Protein AF-A0A7S3FEZ1-F1 (afdb_monomer)

Sequence (113 aa):
GYDNLYEHNGRFGGEEERAVVLLNCGATDDLGEALGLTEMGGARAWVIDCHRPINHRNLSESNRRVAVLVDDEDMRERLDLDEQGALDSDSDEDDEDDDSAEQNRARQARRAG

Secondary structure (DSSP, 8-state):
--HHHHHHHHTS-SSS-EEEEEES-SSSS-HHHHTTTTTSTTEEEEEE---SSPPHHHH-TT-TTEEE---HHHHHHHHHHHHHTTS-----------------SSSSSS---

pLDDT: mean 74.04, std 18.42, range [40.84, 97.31]

Structure (mmCIF, N/CA/C/O backbone):
data_AF-A0A7S3FEZ1-F1
#
_entry.id   AF-A0A7S3FEZ1-F1
#
loop_
_atom_site.group_PDB
_atom_site.id
_atom_site.type_symbol
_atom_site.label_atom_id
_atom_site.label_alt_id
_atom_site.label_comp_id
_atom_site.label_asym_id
_atom_site.label_entity_id
_atom_site.label_seq_id
_atom_site.pdbx_PDB_ins_code
_atom_site.Cartn_x
_atom_site.Cartn_y
_atom_site.Cartn_z
_atom_site.occupancy
_atom_site.B_iso_or_equiv
_atom_site.auth_seq_id
_atom_site.auth_comp_id
_atom_site.auth_asym_id
_atom_site.auth_atom_id
_atom_site.pdbx_PDB_model_num
ATOM 1 N N . GLY A 1 1 ? -4.654 -15.556 2.866 1.00 64.69 1 GLY A N 1
ATOM 2 C CA . GLY A 1 1 ? -5.977 -14.920 2.959 1.00 64.69 1 GLY A CA 1
ATOM 3 C C . GLY A 1 1 ? -5.972 -13.952 4.117 1.00 64.69 1 GLY A C 1
ATOM 4 O O . GLY A 1 1 ? -5.295 -14.223 5.106 1.00 64.69 1 GLY A O 1
ATOM 5 N N . TYR A 1 2 ? -6.675 -12.831 3.968 1.00 69.25 2 TYR A N 1
ATOM 6 C CA . TYR A 1 2 ? -6.757 -11.746 4.956 1.00 69.25 2 TYR A CA 1
ATOM 7 C C . TYR A 1 2 ? -7.827 -11.989 6.037 1.00 69.25 2 TYR A C 1
ATOM 9 O O . TYR A 1 2 ? -7.962 -11.191 6.960 1.00 69.25 2 TYR A O 1
ATOM 17 N N . ASP A 1 3 ? -8.536 -13.118 5.966 1.00 71.19 3 ASP A N 1
ATOM 18 C CA . ASP A 1 3 ? -9.717 -13.442 6.780 1.00 71.19 3 ASP A CA 1
ATOM 19 C C . ASP A 1 3 ? -9.466 -13.321 8.296 1.00 71.19 3 ASP A C 1
ATOM 21 O O . ASP A 1 3 ? -10.298 -12.810 9.041 1.00 71.19 3 ASP A O 1
ATOM 25 N N . ASN A 1 4 ? -8.267 -13.691 8.760 1.00 64.88 4 ASN A N 1
ATOM 26 C CA . ASN A 1 4 ? -7.907 -13.626 10.182 1.00 64.88 4 ASN A CA 1
ATOM 27 C C . ASN A 1 4 ? -7.511 -12.214 10.663 1.00 64.88 4 ASN A C 1
ATOM 29 O O . ASN A 1 4 ? -7.512 -11.954 11.868 1.00 64.88 4 ASN A O 1
ATOM 33 N N . LEU A 1 5 ? -7.141 -11.301 9.754 1.00 65.06 5 LEU A N 1
ATOM 34 C CA . LEU A 1 5 ? -6.709 -9.939 10.103 1.00 65.06 5 LEU A CA 1
ATOM 35 C C . LEU A 1 5 ? -7.894 -9.056 10.486 1.00 65.06 5 LEU A C 1
ATOM 37 O O . LEU A 1 5 ? -7.798 -8.295 11.452 1.00 65.06 5 LEU A O 1
ATOM 41 N N . TYR A 1 6 ? -9.014 -9.196 9.774 1.00 63.19 6 TYR A N 1
ATOM 42 C CA . TYR A 1 6 ? -10.249 -8.481 10.083 1.00 63.19 6 TYR A CA 1
ATOM 43 C C . TYR A 1 6 ? -10.747 -8.833 11.495 1.00 63.19 6 TYR A C 1
ATOM 45 O O . TYR A 1 6 ? -10.985 -7.953 12.326 1.00 63.19 6 TYR A O 1
ATOM 53 N N . GLU A 1 7 ? -10.781 -10.129 11.824 1.00 65.00 7 GLU A N 1
ATOM 54 C CA . GLU A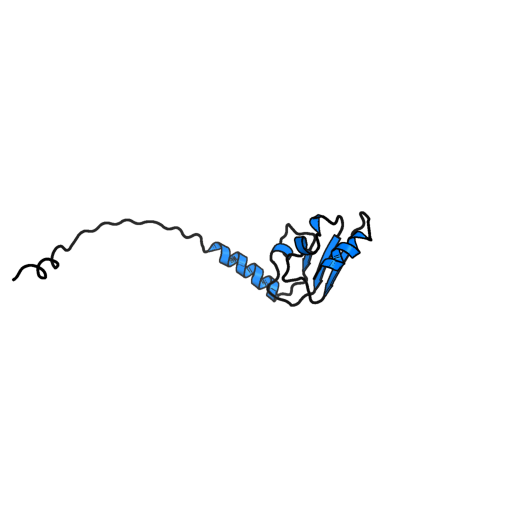 1 7 ? -11.194 -10.605 13.148 1.00 65.00 7 GLU A CA 1
ATOM 55 C C . GLU A 1 7 ? -10.254 -10.154 14.275 1.00 65.00 7 GLU A C 1
ATOM 57 O O . GLU A 1 7 ? -10.711 -9.812 15.369 1.00 65.00 7 GLU A O 1
ATOM 62 N N . HIS A 1 8 ? -8.937 -10.152 14.044 1.00 64.56 8 HIS A N 1
ATOM 63 C CA . HIS A 1 8 ? -7.968 -9.740 15.063 1.00 64.56 8 HIS A CA 1
ATOM 64 C C . HIS A 1 8 ? -7.994 -8.239 15.321 1.00 64.56 8 HIS A C 1
ATOM 66 O O . HIS A 1 8 ? -7.976 -7.828 16.479 1.00 64.56 8 HIS A O 1
ATOM 72 N N . ASN A 1 9 ? -8.112 -7.413 14.285 1.00 61.31 9 ASN A N 1
ATOM 73 C CA . ASN A 1 9 ? -8.197 -5.970 14.478 1.00 61.31 9 ASN A CA 1
ATOM 74 C C . ASN A 1 9 ? -9.530 -5.531 15.105 1.00 61.31 9 ASN A C 1
ATOM 76 O O . ASN A 1 9 ? -9.551 -4.562 15.869 1.00 61.31 9 ASN A O 1
ATOM 80 N N . GLY A 1 10 ? -10.619 -6.271 14.868 1.00 60.28 10 GLY A N 1
ATOM 81 C CA . GLY A 1 10 ? -11.900 -6.062 15.550 1.00 60.28 10 GLY A CA 1
ATOM 82 C C . GLY A 1 10 ? -11.835 -6.252 17.073 1.00 60.28 10 GLY A C 1
ATOM 83 O O . GLY A 1 10 ? -12.650 -5.682 17.797 1.00 60.28 10 GLY A O 1
ATOM 84 N N . ARG A 1 11 ? -10.839 -6.992 17.590 1.00 60.28 11 ARG A N 1
ATOM 85 C CA . ARG A 1 11 ? -10.639 -7.201 19.038 1.00 60.28 11 ARG A CA 1
ATOM 86 C C . ARG A 1 11 ? -9.990 -6.017 19.756 1.00 60.28 11 ARG A C 1
ATOM 88 O O . ARG A 1 11 ? -10.108 -5.927 20.974 1.00 60.28 11 ARG A O 1
ATOM 95 N N . PHE A 1 12 ? -9.344 -5.107 19.031 1.00 55.47 12 PHE A N 1
ATOM 96 C CA . PHE A 1 12 ? -8.651 -3.942 19.594 1.00 55.47 12 PHE A CA 1
ATOM 97 C C . PHE A 1 12 ? -9.513 -2.669 19.527 1.00 55.47 12 PHE A C 1
ATOM 99 O O . PHE A 1 12 ? -9.031 -1.619 19.116 1.00 55.47 12 PHE A O 1
ATOM 106 N N . GLY A 1 13 ? -10.807 -2.773 19.854 1.00 52.03 13 GLY A N 1
ATOM 107 C CA . GLY A 1 13 ? -11.769 -1.669 19.754 1.00 52.03 13 GLY A CA 1
ATOM 108 C C . GLY A 1 13 ? -11.292 -0.373 20.427 1.00 52.03 13 GLY A C 1
ATOM 109 O O . GLY A 1 13 ? -10.981 -0.373 21.614 1.00 52.03 13 GLY A O 1
ATOM 110 N N . GLY A 1 14 ? -11.257 0.721 19.659 1.00 58.72 14 GLY A N 1
ATOM 111 C CA . GLY A 1 14 ? -10.873 2.061 20.111 1.00 58.72 14 GLY A CA 1
ATOM 112 C C . GLY A 1 14 ? -10.687 3.044 18.945 1.00 58.72 14 GLY A C 1
ATOM 113 O O . GLY A 1 14 ? -10.476 2.626 17.807 1.00 58.72 14 GLY A O 1
ATOM 114 N N . GLU A 1 15 ? -10.768 4.348 19.230 1.00 65.19 15 GLU A N 1
ATOM 115 C CA . GLU A 1 15 ? -10.469 5.444 18.281 1.00 65.19 15 GLU A CA 1
ATOM 116 C C . GLU A 1 15 ? -8.958 5.646 18.054 1.00 65.19 15 GLU A C 1
ATOM 118 O O . GLU A 1 15 ? -8.547 6.534 17.308 1.00 65.19 15 GLU A O 1
ATOM 123 N N . GLU A 1 16 ? -8.120 4.837 18.703 1.00 71.25 16 GLU A N 1
ATOM 124 C CA . GLU A 1 16 ? -6.669 4.917 18.582 1.00 71.25 16 GLU A CA 1
ATOM 125 C C . GLU A 1 16 ? -6.203 4.510 17.178 1.00 71.25 16 GLU A C 1
ATOM 127 O O . GLU A 1 16 ? -6.699 3.545 16.579 1.00 71.25 16 GLU A O 1
ATOM 132 N N . GLU A 1 17 ? -5.230 5.264 16.657 1.00 75.31 17 GLU A N 1
ATOM 133 C CA . GLU A 1 17 ? -4.609 4.979 15.367 1.00 75.31 17 GLU A CA 1
ATOM 134 C C . GLU A 1 17 ? -3.843 3.650 15.451 1.00 75.31 17 GLU A C 1
ATOM 136 O O . GLU A 1 17 ? -2.974 3.453 16.302 1.00 75.31 17 GLU A O 1
ATOM 141 N N . ARG A 1 18 ? -4.188 2.716 14.565 1.00 83.81 18 ARG A N 1
ATOM 142 C CA . ARG A 1 18 ? -3.658 1.353 14.514 1.00 83.81 18 ARG A CA 1
ATOM 143 C C . ARG A 1 18 ? -2.859 1.160 13.237 1.00 83.81 18 ARG A C 1
ATOM 145 O O . ARG A 1 18 ? -3.324 1.486 12.147 1.00 83.81 18 ARG A O 1
ATOM 152 N N . ALA A 1 19 ? -1.670 0.585 13.369 1.00 88.88 19 ALA A N 1
ATOM 153 C CA . ALA A 1 19 ? -0.812 0.262 12.237 1.00 88.88 19 ALA A CA 1
ATOM 154 C C . ALA A 1 19 ? -0.884 -1.236 11.918 1.00 88.88 19 ALA A C 1
ATOM 156 O O . ALA A 1 19 ? -0.616 -2.074 12.778 1.00 88.88 19 ALA A O 1
ATOM 157 N N . VAL A 1 20 ? -1.201 -1.565 10.668 1.00 90.38 20 VAL A N 1
ATOM 158 C CA . VAL A 1 20 ? -1.051 -2.910 10.103 1.00 90.38 20 VAL A CA 1
ATOM 159 C C . VAL A 1 20 ? 0.197 -2.897 9.231 1.00 90.38 20 VAL A C 1
ATOM 161 O O . VAL A 1 20 ? 0.268 -2.119 8.286 1.00 90.38 20 VAL A O 1
ATOM 164 N N . VAL A 1 21 ? 1.190 -3.726 9.544 1.00 94.31 21 VAL A N 1
ATOM 165 C CA . VAL A 1 21 ? 2.424 -3.826 8.750 1.00 94.31 21 VAL A CA 1
ATOM 166 C C . VAL A 1 21 ? 2.400 -5.130 7.964 1.00 94.31 21 VAL A C 1
ATOM 168 O O . VAL A 1 21 ? 2.298 -6.207 8.552 1.00 94.31 21 VAL A O 1
ATOM 171 N N . LEU A 1 22 ? 2.485 -5.024 6.642 1.00 94.62 22 LEU A N 1
ATOM 172 C CA . LEU A 1 22 ? 2.506 -6.136 5.699 1.00 94.62 22 LEU A CA 1
ATOM 173 C C . LEU A 1 22 ? 3.928 -6.286 5.153 1.00 94.62 22 LEU A C 1
ATOM 175 O O . LEU A 1 22 ? 4.494 -5.338 4.609 1.00 94.62 22 LEU A O 1
ATOM 179 N N . LEU A 1 23 ? 4.509 -7.471 5.338 1.00 95.81 23 LEU A N 1
ATOM 180 C CA . LEU A 1 23 ? 5.868 -7.796 4.909 1.00 95.81 23 LEU A CA 1
ATOM 181 C C . LEU A 1 23 ? 5.813 -8.870 3.826 1.00 95.81 23 LEU A C 1
ATOM 183 O O . LEU A 1 23 ? 5.271 -9.950 4.062 1.00 95.81 23 LEU A O 1
ATOM 187 N N . ASN A 1 24 ? 6.411 -8.580 2.672 1.00 95.94 24 ASN A N 1
ATOM 188 C CA . ASN A 1 24 ? 6.442 -9.432 1.482 1.00 95.94 24 ASN A CA 1
ATOM 189 C C . ASN A 1 24 ? 5.044 -9.868 0.998 1.00 95.94 24 ASN A C 1
ATOM 191 O O . ASN A 1 24 ? 4.891 -10.960 0.446 1.00 95.94 24 ASN A O 1
ATOM 195 N N . CYS A 1 25 ? 4.016 -9.056 1.260 1.00 95.25 25 CYS A N 1
ATOM 196 C CA . CYS A 1 25 ? 2.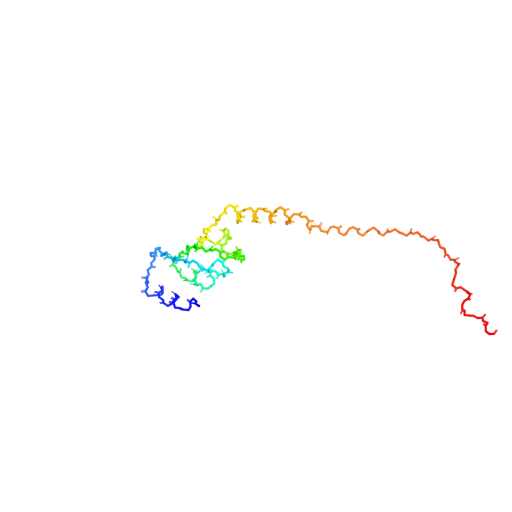658 -9.286 0.782 1.00 95.25 25 CYS A CA 1
ATOM 197 C C . CYS A 1 25 ? 1.838 -7.991 0.718 1.00 95.25 25 CYS A C 1
ATOM 199 O O . CYS A 1 25 ? 2.151 -7.005 1.387 1.00 95.25 25 CYS A O 1
ATOM 201 N N . GLY A 1 26 ? 0.741 -8.031 -0.042 1.00 94.69 26 GLY A N 1
ATOM 202 C CA . GLY A 1 26 ? -0.286 -6.992 -0.063 1.00 94.69 26 GLY A CA 1
ATOM 203 C C . GLY A 1 26 ? -0.106 -5.894 -1.105 1.00 94.69 26 GLY A C 1
ATOM 204 O O . GLY A 1 26 ? -1.037 -5.116 -1.290 1.00 94.69 26 GLY A O 1
ATOM 205 N N . ALA A 1 27 ? 1.016 -5.823 -1.831 1.00 95.56 27 ALA A N 1
ATOM 206 C CA . ALA A 1 27 ? 1.174 -4.794 -2.862 1.00 95.56 27 ALA A CA 1
ATOM 207 C C . ALA A 1 27 ? 0.188 -4.960 -4.029 1.00 95.56 27 ALA A C 1
ATOM 209 O O . ALA A 1 27 ? -0.297 -3.959 -4.556 1.00 95.56 27 ALA A O 1
ATOM 210 N N . THR A 1 28 ? -0.117 -6.198 -4.427 1.00 95.81 28 THR A N 1
ATOM 211 C CA . THR A 1 28 ? -0.911 -6.510 -5.631 1.00 95.81 28 THR A CA 1
ATOM 212 C C . THR A 1 28 ? -2.427 -6.470 -5.404 1.00 95.81 28 THR A C 1
ATOM 214 O O . THR A 1 28 ? -3.195 -6.334 -6.357 1.00 95.81 28 THR A O 1
ATOM 217 N N . ASP A 1 29 ? -2.876 -6.580 -4.154 1.00 95.06 29 ASP A N 1
ATOM 218 C CA . ASP A 1 29 ? -4.296 -6.615 -3.790 1.00 95.06 29 ASP A CA 1
ATOM 219 C C . ASP A 1 29 ? -4.832 -5.209 -3.486 1.00 95.06 29 ASP A C 1
ATOM 221 O O . ASP A 1 29 ? -4.081 -4.329 -3.075 1.00 95.06 29 ASP A O 1
ATOM 225 N N . ASP A 1 30 ? -6.139 -4.988 -3.635 1.00 94.12 30 ASP A N 1
ATOM 226 C CA . ASP A 1 30 ? -6.787 -3.783 -3.102 1.00 94.12 30 ASP A CA 1
ATOM 227 C C . ASP A 1 30 ? -6.894 -3.909 -1.576 1.00 94.12 30 ASP A C 1
ATOM 229 O O . ASP A 1 30 ? -7.790 -4.575 -1.056 1.00 94.12 30 ASP A O 1
ATOM 233 N N . LEU A 1 31 ? -5.964 -3.294 -0.841 1.00 92.50 31 LEU A N 1
ATOM 234 C CA . LEU A 1 31 ? -5.908 -3.415 0.618 1.00 92.50 31 LEU A CA 1
ATOM 235 C C . LEU A 1 31 ? -7.009 -2.629 1.329 1.00 92.50 31 LEU A C 1
ATOM 237 O O . LEU A 1 31 ? -7.325 -2.944 2.477 1.00 92.50 31 LEU A O 1
ATOM 241 N N . GLY A 1 32 ? -7.593 -1.621 0.675 1.00 90.19 32 GLY A N 1
ATOM 242 C CA . GLY A 1 32 ? -8.731 -0.892 1.227 1.00 90.19 32 GLY A CA 1
ATOM 243 C C . GLY A 1 32 ? -9.924 -1.823 1.422 1.00 90.19 32 GLY A C 1
ATOM 244 O O . GLY A 1 32 ? -10.515 -1.852 2.504 1.00 90.19 32 GLY A O 1
ATOM 245 N N . GLU A 1 33 ? -10.210 -2.623 0.395 1.00 89.69 33 GLU A N 1
ATOM 246 C CA . GLU A 1 33 ? -11.251 -3.651 0.407 1.00 89.69 33 GLU A CA 1
ATOM 247 C C . GLU A 1 33 ? -10.824 -4.886 1.213 1.00 89.69 33 GLU A C 1
ATOM 249 O O . GLU A 1 33 ? -11.516 -5.279 2.150 1.00 89.69 33 GLU A O 1
ATOM 254 N N . ALA A 1 34 ? -9.655 -5.464 0.917 1.00 89.38 34 ALA A N 1
ATOM 255 C CA . ALA A 1 34 ? -9.228 -6.751 1.472 1.00 89.38 34 ALA A CA 1
ATOM 256 C C . ALA A 1 34 ? -9.057 -6.749 2.998 1.00 89.38 34 ALA A C 1
ATOM 258 O O . ALA A 1 34 ? -9.254 -7.777 3.648 1.00 89.38 34 ALA A O 1
ATOM 259 N N . LEU A 1 35 ? -8.680 -5.606 3.577 1.00 86.75 35 LEU A N 1
ATOM 260 C CA . LEU A 1 35 ? -8.547 -5.447 5.023 1.00 86.75 35 LEU A CA 1
ATOM 261 C C . LEU A 1 35 ? -9.739 -4.722 5.654 1.00 86.75 35 LEU A C 1
ATOM 263 O O . LEU A 1 35 ? -9.703 -4.500 6.858 1.00 86.75 35 LEU A O 1
ATOM 267 N N . GLY A 1 36 ? -10.753 -4.313 4.884 1.00 86.69 36 GLY A N 1
ATOM 268 C CA . GLY A 1 36 ? -11.874 -3.524 5.401 1.00 86.69 36 GLY A CA 1
ATOM 269 C C . GLY A 1 36 ? -11.435 -2.193 6.022 1.00 86.69 36 GLY A C 1
ATOM 270 O O . GLY A 1 36 ? -12.076 -1.699 6.953 1.00 86.69 36 GLY A O 1
ATOM 271 N N . LEU A 1 37 ? -10.331 -1.597 5.541 1.00 84.38 37 LEU A N 1
ATOM 272 C CA . LEU A 1 37 ? -9.723 -0.424 6.181 1.00 84.38 37 LEU A CA 1
ATOM 273 C C . LEU A 1 37 ? -10.698 0.736 6.274 1.00 84.38 37 LEU A C 1
ATOM 275 O O . LEU A 1 37 ? -10.580 1.514 7.209 1.00 84.38 37 LEU A O 1
ATOM 279 N N . THR A 1 38 ? -11.635 0.867 5.334 1.00 76.69 38 THR A N 1
ATOM 280 C CA . THR A 1 38 ? -12.658 1.922 5.285 1.00 76.69 38 THR A CA 1
ATOM 281 C C . THR A 1 38 ? -13.650 1.824 6.445 1.00 76.69 38 THR A C 1
ATOM 283 O O . THR A 1 38 ? -13.990 2.840 7.057 1.00 76.69 38 THR A O 1
ATOM 286 N N . GLU A 1 39 ? -14.059 0.601 6.773 1.00 77.88 39 GLU A N 1
ATOM 287 C CA . GLU A 1 39 ? -15.020 0.265 7.829 1.00 77.88 39 GLU A CA 1
ATOM 288 C C . GLU A 1 39 ? -14.352 0.281 9.210 1.00 77.88 39 GLU A C 1
ATOM 290 O O . GLU A 1 39 ? -14.962 0.614 10.227 1.00 77.88 39 GLU A O 1
ATOM 295 N N . MET A 1 40 ? -13.054 -0.013 9.233 1.00 70.75 40 MET A N 1
ATOM 296 C CA . MET A 1 40 ? -12.236 -0.050 10.431 1.00 70.75 40 MET A CA 1
ATOM 297 C C . MET A 1 40 ? -11.703 1.345 10.769 1.00 70.75 40 MET A C 1
ATOM 299 O O . MET A 1 40 ? -10.647 1.778 10.305 1.00 70.75 40 MET A O 1
ATOM 303 N N . GLY A 1 41 ? -12.448 2.073 11.601 1.00 72.06 41 GLY A N 1
ATOM 304 C CA . GLY A 1 41 ? -12.021 3.374 12.117 1.00 72.06 41 GLY A CA 1
ATOM 305 C C . GLY A 1 41 ? -10.627 3.314 12.762 1.00 72.06 41 GLY A C 1
ATOM 306 O O . GLY A 1 41 ? -10.391 2.517 13.670 1.00 72.06 41 GLY A O 1
ATOM 307 N N . GLY A 1 42 ? -9.712 4.162 12.284 1.00 79.25 42 GLY A N 1
ATOM 308 C CA . GLY A 1 42 ? -8.379 4.356 12.865 1.00 79.25 42 GLY A CA 1
ATOM 309 C C . GLY A 1 42 ? -7.261 3.450 12.335 1.00 79.25 42 GLY A C 1
ATOM 310 O O . GLY A 1 42 ? -6.128 3.629 12.761 1.00 79.25 42 GLY A O 1
ATOM 311 N N . ALA A 1 43 ? -7.507 2.512 11.414 1.00 85.94 43 ALA A N 1
ATOM 312 C CA . ALA A 1 43 ? -6.447 1.642 10.885 1.00 85.94 43 ALA A CA 1
ATOM 313 C C . ALA A 1 43 ? -5.733 2.226 9.643 1.00 85.94 43 ALA A C 1
ATOM 315 O O . ALA A 1 43 ? -6.381 2.743 8.729 1.00 85.94 43 ALA A O 1
ATOM 316 N N . ARG A 1 44 ? -4.401 2.082 9.579 1.00 90.94 44 ARG A N 1
ATOM 317 C CA . ARG A 1 44 ? -3.560 2.343 8.394 1.00 90.94 44 ARG A CA 1
ATOM 318 C C . ARG A 1 44 ? -2.658 1.142 8.102 1.00 90.94 44 ARG A C 1
ATOM 320 O O . ARG A 1 44 ? -2.020 0.611 9.011 1.00 90.94 44 ARG A O 1
ATOM 327 N N . ALA A 1 45 ? -2.574 0.749 6.835 1.00 93.62 45 ALA A N 1
ATOM 328 C CA . ALA A 1 45 ? -1.673 -0.286 6.349 1.00 93.62 45 ALA A CA 1
ATOM 329 C C . ALA A 1 45 ? -0.350 0.307 5.839 1.00 93.62 45 ALA A C 1
ATOM 331 O O . ALA A 1 45 ? -0.345 1.300 5.113 1.00 93.62 45 ALA A O 1
ATOM 332 N N . TRP A 1 46 ? 0.755 -0.341 6.193 1.00 96.50 46 TRP A N 1
ATOM 333 C CA . TRP A 1 46 ? 2.105 -0.073 5.711 1.00 96.50 46 TRP A CA 1
ATOM 334 C C . TRP A 1 46 ? 2.618 -1.318 4.997 1.00 96.50 46 TRP A C 1
ATOM 336 O O . TRP A 1 46 ? 2.654 -2.393 5.596 1.00 96.50 46 TRP A O 1
ATOM 346 N N . VAL A 1 47 ? 2.997 -1.180 3.732 1.00 97.31 47 VAL A N 1
ATOM 347 C CA . VAL A 1 47 ? 3.342 -2.303 2.856 1.00 97.31 47 VAL A CA 1
ATOM 348 C C . VAL A 1 47 ? 4.817 -2.232 2.492 1.00 97.31 47 VAL A C 1
ATOM 350 O O . VAL A 1 47 ? 5.273 -1.235 1.936 1.00 97.31 47 VAL A O 1
ATOM 353 N N . ILE A 1 48 ? 5.549 -3.300 2.794 1.00 97.12 48 ILE A N 1
ATOM 354 C CA . ILE A 1 48 ? 6.926 -3.523 2.350 1.00 97.12 48 ILE A CA 1
ATOM 355 C C . ILE A 1 48 ? 6.900 -4.817 1.548 1.00 97.12 48 ILE A C 1
ATOM 357 O O . ILE A 1 48 ? 6.921 -5.904 2.123 1.00 97.12 48 ILE A O 1
ATOM 361 N N . ASP A 1 49 ? 6.784 -4.704 0.230 1.00 96.19 49 ASP A N 1
ATOM 362 C CA . ASP A 1 49 ? 6.535 -5.848 -0.641 1.00 96.19 49 ASP A CA 1
ATOM 363 C C . ASP A 1 49 ? 7.166 -5.644 -2.027 1.00 96.19 49 ASP A C 1
ATOM 365 O O . ASP A 1 49 ? 7.101 -4.561 -2.611 1.00 96.19 49 ASP A O 1
ATOM 369 N N . CYS A 1 50 ? 7.792 -6.695 -2.554 1.00 94.31 50 CYS A N 1
ATOM 370 C CA . CYS A 1 50 ? 8.481 -6.684 -3.844 1.00 94.31 50 CYS A CA 1
ATOM 371 C C . CYS A 1 50 ? 7.614 -7.194 -5.003 1.00 94.31 50 CYS A C 1
ATOM 373 O O . CYS A 1 50 ? 8.046 -7.142 -6.152 1.00 94.31 50 CYS A O 1
ATOM 375 N N . HIS A 1 51 ? 6.402 -7.690 -4.737 1.00 94.75 51 HIS A N 1
ATOM 376 C CA . HIS A 1 51 ? 5.524 -8.161 -5.804 1.00 94.75 51 HIS A CA 1
ATOM 377 C C . HIS A 1 51 ? 5.033 -6.999 -6.674 1.00 94.75 51 HIS A C 1
ATOM 379 O O . HIS A 1 51 ? 4.688 -5.922 -6.181 1.00 94.75 51 HIS A O 1
ATOM 385 N N . ARG A 1 52 ? 5.006 -7.240 -7.986 1.00 92.69 52 ARG A N 1
ATOM 386 C CA . ARG A 1 52 ? 4.538 -6.311 -9.019 1.00 92.69 52 ARG A CA 1
ATOM 387 C C . ARG A 1 52 ? 3.517 -7.011 -9.925 1.00 92.69 52 ARG A C 1
ATOM 389 O O . ARG A 1 52 ? 3.629 -8.226 -10.107 1.00 92.69 52 ARG A O 1
ATOM 396 N N . PRO A 1 53 ? 2.544 -6.279 -10.499 1.00 93.50 53 PRO A N 1
ATOM 397 C CA . PRO A 1 53 ? 2.342 -4.829 -10.379 1.00 93.50 53 PRO A CA 1
ATOM 398 C C . PRO A 1 53 ? 1.692 -4.419 -9.047 1.00 93.50 53 PRO A C 1
ATOM 400 O O . PRO A 1 53 ? 0.901 -5.167 -8.475 1.00 93.50 53 PRO A O 1
ATOM 403 N N . ILE A 1 54 ? 2.001 -3.213 -8.562 1.00 94.31 54 ILE A N 1
ATOM 404 C CA . ILE A 1 54 ? 1.332 -2.649 -7.381 1.00 94.31 54 ILE A CA 1
ATOM 405 C C . ILE A 1 54 ? -0.099 -2.260 -7.763 1.00 94.31 54 ILE A C 1
ATOM 407 O O . ILE A 1 54 ? -0.340 -1.660 -8.811 1.00 94.31 54 ILE A O 1
ATOM 411 N N . ASN A 1 55 ? -1.066 -2.562 -6.899 1.00 94.50 55 ASN A N 1
ATOM 412 C CA . ASN A 1 55 ? -2.443 -2.147 -7.109 1.00 94.50 55 ASN A CA 1
ATOM 413 C C . ASN A 1 55 ? -2.556 -0.613 -7.077 1.00 94.50 55 ASN A C 1
ATOM 415 O O . ASN A 1 55 ? -2.283 0.016 -6.053 1.00 94.50 55 ASN A O 1
ATOM 419 N N . HIS A 1 56 ? -3.011 0.001 -8.171 1.00 92.50 56 HIS A N 1
ATOM 420 C CA . HIS A 1 56 ? -3.147 1.460 -8.289 1.00 92.50 56 HIS A CA 1
ATOM 421 C C . HIS A 1 56 ? -4.011 2.088 -7.180 1.00 92.50 56 HIS A C 1
ATOM 423 O O . HIS A 1 56 ? -3.760 3.220 -6.768 1.00 92.50 56 HIS A O 1
ATOM 429 N N . ARG A 1 57 ? -4.994 1.358 -6.631 1.00 94.56 57 ARG A N 1
ATOM 430 C CA . ARG A 1 57 ? -5.839 1.855 -5.531 1.00 94.56 57 ARG A CA 1
ATOM 431 C C . ARG A 1 57 ? -5.071 2.018 -4.224 1.00 94.56 57 ARG A C 1
ATOM 433 O O . ARG A 1 57 ? -5.422 2.889 -3.429 1.00 94.56 57 ARG A O 1
ATOM 440 N N . ASN A 1 58 ? -4.006 1.244 -4.018 1.00 93.88 58 ASN A N 1
ATOM 441 C CA . ASN A 1 58 ? -3.099 1.404 -2.878 1.00 93.88 58 ASN A CA 1
ATOM 442 C C . ASN A 1 58 ? -2.213 2.653 -3.010 1.00 93.88 58 ASN A C 1
ATOM 444 O O . ASN A 1 58 ? -1.687 3.128 -2.009 1.00 93.88 58 ASN A O 1
ATOM 448 N N . LEU A 1 59 ? -2.046 3.175 -4.229 1.00 92.38 59 LEU A N 1
ATOM 449 C CA . LEU A 1 59 ? -1.198 4.331 -4.544 1.00 92.38 59 LEU A CA 1
ATOM 450 C C . LEU A 1 59 ? -1.992 5.621 -4.793 1.00 92.38 59 LEU A C 1
ATOM 452 O O . LEU A 1 59 ? -1.395 6.682 -4.990 1.00 92.38 59 LEU A O 1
ATOM 456 N N . SER A 1 60 ? -3.323 5.530 -4.801 1.00 90.25 60 SER A N 1
ATOM 457 C CA . SER A 1 60 ? -4.222 6.660 -5.015 1.00 90.25 60 SER A CA 1
ATOM 458 C C . SER A 1 60 ? -4.075 7.711 -3.914 1.00 90.25 60 SER A C 1
ATOM 460 O O . SER A 1 60 ? -4.125 7.386 -2.727 1.00 90.25 60 SER A O 1
ATOM 462 N N . GLU A 1 61 ? -4.023 8.993 -4.286 1.00 88.81 61 GLU A N 1
ATOM 463 C CA . GLU A 1 61 ? -3.990 10.114 -3.332 1.00 88.81 61 GLU A CA 1
ATOM 464 C C . GLU A 1 61 ? -5.227 10.169 -2.419 1.00 88.81 61 GLU A C 1
ATOM 466 O O . GLU A 1 61 ? -5.173 10.678 -1.292 1.00 88.81 61 GLU A O 1
ATOM 471 N N . SER A 1 62 ? -6.355 9.628 -2.892 1.00 89.75 62 SER A N 1
ATOM 472 C CA . SER A 1 62 ? -7.582 9.511 -2.101 1.00 89.75 62 SER A CA 1
ATOM 473 C C . SER A 1 62 ? -7.495 8.418 -1.030 1.00 89.75 62 SER A C 1
ATOM 475 O O . SER A 1 62 ? -8.220 8.478 -0.035 1.00 89.75 62 SER A O 1
ATOM 477 N N . ASN A 1 63 ? -6.577 7.455 -1.170 1.00 90.31 63 ASN A N 1
ATOM 478 C CA . ASN A 1 63 ? -6.399 6.347 -0.239 1.00 90.31 63 ASN A CA 1
ATOM 479 C C . ASN A 1 63 ? -5.287 6.628 0.783 1.00 90.31 63 ASN A C 1
ATOM 481 O O . ASN A 1 63 ? -4.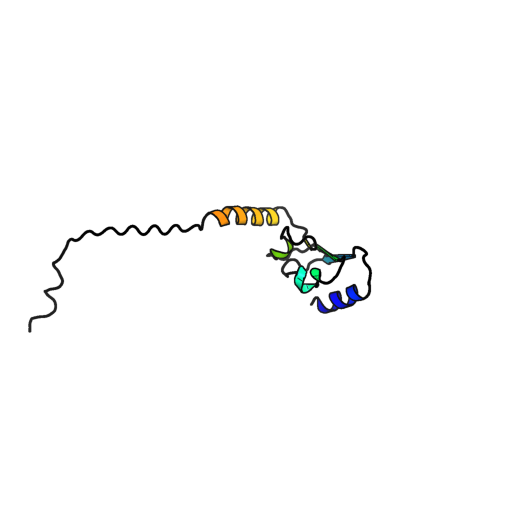211 6.041 0.770 1.00 90.31 63 ASN A O 1
ATOM 485 N N . ARG A 1 64 ? -5.576 7.495 1.759 1.00 90.31 64 ARG A N 1
ATOM 486 C CA . ARG A 1 64 ? -4.628 7.833 2.844 1.00 90.31 64 ARG A CA 1
ATOM 487 C C . ARG A 1 64 ? -4.464 6.741 3.916 1.00 90.31 64 ARG A C 1
ATOM 489 O O . ARG A 1 64 ? -3.762 6.956 4.914 1.00 90.31 64 ARG A O 1
ATOM 496 N N . ARG A 1 65 ? -5.162 5.608 3.768 1.00 92.00 65 ARG A N 1
ATOM 497 C CA . ARG A 1 65 ? -5.125 4.472 4.707 1.00 92.00 65 ARG A CA 1
ATOM 498 C C . ARG A 1 65 ? -4.136 3.390 4.285 1.00 92.00 65 ARG A C 1
ATOM 500 O O . ARG A 1 65 ? -3.896 2.488 5.080 1.00 92.00 65 ARG A O 1
ATOM 507 N N . VAL A 1 66 ? -3.525 3.496 3.109 1.00 94.75 66 VAL A N 1
ATOM 508 C CA . VAL A 1 66 ? -2.484 2.578 2.640 1.00 94.75 66 VAL A CA 1
ATOM 509 C C . VAL A 1 66 ? -1.233 3.379 2.296 1.00 94.75 66 VAL A C 1
ATOM 511 O O . VAL A 1 66 ? -1.311 4.414 1.643 1.00 94.75 66 VAL A O 1
ATOM 514 N N . ALA A 1 67 ? -0.081 2.916 2.767 1.00 95.44 67 ALA A N 1
ATOM 515 C CA . ALA A 1 67 ? 1.224 3.447 2.410 1.00 95.44 67 ALA A CA 1
ATOM 516 C C . ALA A 1 67 ? 2.098 2.296 1.910 1.00 95.44 67 ALA A C 1
ATOM 518 O O . ALA A 1 67 ? 2.408 1.376 2.669 1.00 95.44 67 ALA A O 1
ATOM 519 N N . VAL A 1 68 ? 2.482 2.342 0.637 1.00 96.06 68 VAL A N 1
ATOM 520 C CA . VAL A 1 68 ? 3.373 1.353 0.021 1.00 96.06 68 VAL A CA 1
ATOM 521 C C . VAL A 1 68 ? 4.777 1.934 -0.043 1.00 96.06 68 VAL A C 1
ATOM 523 O O . VAL A 1 68 ? 4.959 3.052 -0.524 1.00 96.06 68 VAL A O 1
ATOM 526 N N . LEU A 1 69 ? 5.764 1.190 0.454 1.00 95.75 69 LEU A N 1
ATOM 527 C CA . LEU A 1 69 ? 7.162 1.512 0.210 1.00 95.75 69 LEU A CA 1
ATOM 528 C C . LEU A 1 69 ? 7.490 1.139 -1.236 1.00 95.75 69 LEU A C 1
ATOM 530 O O . LEU A 1 69 ? 7.460 -0.037 -1.595 1.00 95.75 69 LEU A O 1
ATOM 534 N N . VAL A 1 70 ? 7.781 2.157 -2.032 1.00 92.50 70 VAL A N 1
ATOM 535 C CA . VAL A 1 70 ? 8.154 2.041 -3.441 1.00 92.50 70 VAL A CA 1
ATOM 536 C C . VAL A 1 70 ? 9.615 2.429 -3.614 1.00 92.50 70 VAL A C 1
ATOM 538 O O . VAL A 1 70 ? 10.132 3.239 -2.837 1.00 92.50 70 VAL A O 1
ATOM 541 N N . ASP A 1 71 ? 10.280 1.839 -4.599 1.00 89.69 71 ASP A N 1
ATOM 542 C CA . ASP A 1 71 ? 11.617 2.256 -5.011 1.00 89.69 71 ASP A CA 1
ATOM 543 C C . ASP A 1 71 ? 11.569 3.272 -6.169 1.00 89.69 71 ASP A C 1
ATOM 545 O O . ASP A 1 71 ? 10.505 3.713 -6.616 1.00 89.69 71 ASP A O 1
ATOM 549 N N . ASP A 1 72 ? 12.747 3.708 -6.619 1.00 87.25 72 ASP A N 1
ATOM 550 C CA . ASP A 1 72 ? 12.867 4.698 -7.691 1.00 87.25 72 ASP A CA 1
ATOM 551 C C . ASP A 1 72 ? 12.372 4.165 -9.047 1.00 87.25 72 ASP A C 1
ATOM 553 O O . ASP A 1 72 ? 12.003 4.964 -9.910 1.00 87.25 72 ASP A O 1
ATOM 557 N N . GLU A 1 73 ? 12.390 2.847 -9.266 1.00 85.12 73 GLU A N 1
ATOM 558 C CA . GLU A 1 73 ? 11.922 2.219 -10.506 1.00 85.12 73 GLU A CA 1
ATOM 559 C C . GLU A 1 73 ? 10.392 2.247 -10.556 1.00 85.12 73 GLU A C 1
ATOM 561 O O . GLU A 1 73 ? 9.821 2.766 -11.515 1.00 85.12 73 GLU A O 1
ATOM 566 N N . ASP A 1 74 ? 9.737 1.862 -9.459 1.00 83.56 74 ASP A N 1
ATOM 567 C CA . ASP A 1 74 ? 8.281 1.948 -9.297 1.00 83.56 74 ASP A CA 1
ATOM 568 C C . ASP A 1 74 ? 7.736 3.366 -9.524 1.00 83.56 74 ASP A C 1
ATOM 570 O O . ASP A 1 74 ? 6.639 3.571 -10.053 1.00 83.56 74 ASP A O 1
ATOM 574 N N . MET A 1 75 ? 8.486 4.376 -9.072 1.00 78.69 75 MET A N 1
ATOM 575 C CA . MET A 1 75 ? 8.083 5.771 -9.211 1.00 78.69 75 MET A CA 1
ATOM 576 C C . MET A 1 75 ? 8.190 6.255 -10.660 1.00 78.69 75 MET A C 1
ATOM 578 O O . MET A 1 75 ? 7.357 7.055 -11.086 1.00 78.69 75 MET A O 1
ATOM 582 N N . ARG A 1 76 ? 9.173 5.762 -11.424 1.00 76.00 76 ARG A N 1
ATOM 583 C CA . ARG A 1 76 ? 9.319 6.080 -12.854 1.00 76.00 76 ARG A CA 1
ATOM 584 C C . ARG A 1 76 ? 8.193 5.475 -13.672 1.00 76.00 76 ARG A C 1
ATOM 586 O O . ARG A 1 76 ? 7.559 6.207 -14.418 1.00 76.00 76 ARG A O 1
ATOM 593 N N . GLU A 1 77 ? 7.871 4.201 -13.445 1.00 73.62 77 GLU A N 1
ATOM 594 C CA . GLU A 1 77 ? 6.769 3.531 -14.147 1.00 73.62 77 GLU A CA 1
ATOM 595 C C . GLU A 1 77 ? 5.435 4.275 -13.973 1.00 73.62 77 GLU A C 1
ATOM 597 O O . GLU A 1 77 ? 4.644 4.369 -14.907 1.00 73.62 77 GLU A O 1
ATOM 602 N N . ARG A 1 78 ? 5.187 4.866 -12.796 1.00 70.31 78 ARG A N 1
ATOM 603 C CA . ARG A 1 78 ? 4.005 5.715 -12.573 1.00 70.31 78 ARG A CA 1
ATOM 604 C C . ARG A 1 78 ? 4.021 7.010 -13.376 1.00 70.31 78 ARG A C 1
ATOM 606 O O . ARG A 1 78 ? 2.983 7.387 -13.903 1.00 70.31 78 ARG A O 1
ATOM 613 N N . LEU A 1 79 ? 5.156 7.703 -13.417 1.00 65.25 79 LEU A N 1
ATOM 614 C CA . LEU A 1 79 ? 5.281 8.969 -14.144 1.00 65.25 79 LEU A CA 1
ATOM 615 C C . LEU A 1 79 ? 5.166 8.746 -15.658 1.00 65.25 79 LEU A C 1
ATOM 617 O O . LEU A 1 79 ? 4.511 9.526 -16.342 1.00 65.25 79 LEU A O 1
ATOM 621 N N . ASP A 1 80 ? 5.724 7.642 -16.156 1.00 61.84 80 ASP A N 1
ATOM 622 C CA . ASP A 1 80 ? 5.662 7.275 -17.572 1.00 61.84 80 ASP A CA 1
ATOM 623 C C . ASP A 1 80 ? 4.217 6.956 -18.019 1.00 61.84 80 ASP A C 1
ATOM 625 O O . ASP A 1 80 ? 3.841 7.235 -19.161 1.00 61.84 80 ASP A O 1
ATOM 629 N N . LEU A 1 81 ? 3.378 6.414 -17.123 1.00 59.25 81 LEU A N 1
ATOM 630 C CA . LEU A 1 81 ? 1.946 6.195 -17.379 1.00 59.25 81 LEU A CA 1
ATOM 631 C C . LEU A 1 81 ? 1.158 7.511 -17.491 1.00 59.25 81 LEU A C 1
ATOM 633 O O . LEU A 1 81 ? 0.253 7.604 -18.322 1.00 59.25 81 LEU A O 1
ATOM 637 N N . ASP A 1 82 ? 1.510 8.528 -16.700 1.00 58.84 82 ASP A N 1
ATOM 638 C CA . ASP A 1 82 ? 0.869 9.848 -16.765 1.00 58.84 82 ASP A CA 1
ATOM 639 C C . ASP A 1 82 ? 1.220 10.587 -18.074 1.00 58.84 82 ASP A C 1
ATOM 641 O O . ASP A 1 82 ? 0.382 11.308 -18.620 1.00 58.84 82 ASP A O 1
ATOM 645 N N . GLU A 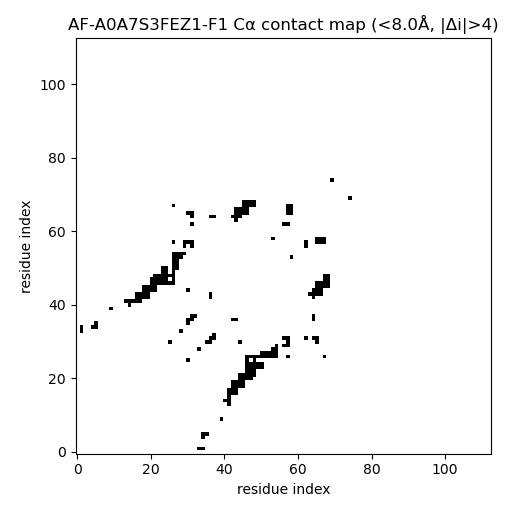1 83 ? 2.422 10.377 -18.626 1.00 55.38 83 GLU A N 1
ATOM 646 C CA . GLU A 1 83 ? 2.832 10.965 -19.912 1.00 55.38 83 GLU A CA 1
ATOM 647 C C . GLU A 1 83 ? 2.214 10.251 -21.129 1.00 55.38 83 GLU A C 1
ATOM 649 O O . GLU A 1 83 ? 1.888 10.899 -22.125 1.00 55.38 83 GLU A O 1
ATOM 654 N N . GLN A 1 84 ? 1.997 8.933 -21.060 1.00 53.78 84 GLN A N 1
ATOM 655 C CA . GLN A 1 84 ? 1.384 8.166 -22.157 1.00 53.78 84 GLN A CA 1
ATOM 656 C C . GLN A 1 84 ? -0.147 8.298 -22.210 1.00 53.78 84 GLN A C 1
ATOM 658 O O . GLN A 1 84 ? -0.729 8.202 -23.289 1.00 53.78 84 GLN A O 1
ATOM 663 N N . GLY A 1 85 ? -0.809 8.599 -21.086 1.00 50.12 85 GLY A N 1
ATOM 664 C CA . GLY A 1 85 ? -2.260 8.830 -21.030 1.00 50.12 85 GLY A CA 1
ATOM 665 C C . GLY A 1 85 ? -2.751 10.105 -21.734 1.00 50.12 85 GLY A C 1
ATOM 666 O O . GLY A 1 85 ? -3.959 10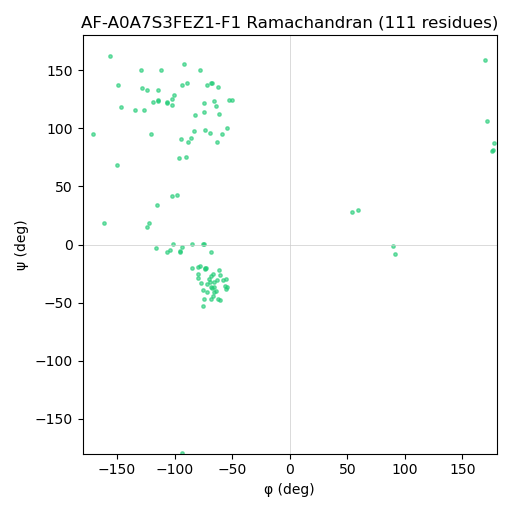.309 -21.849 1.00 50.12 85 GLY A O 1
ATOM 667 N N . ALA A 1 86 ? -1.844 10.964 -22.214 1.00 50.81 86 ALA A N 1
ATOM 668 C CA . ALA A 1 86 ? -2.170 12.202 -22.926 1.00 50.81 86 ALA A CA 1
ATOM 669 C C . ALA A 1 86 ? -2.220 12.059 -24.463 1.00 50.81 86 ALA A C 1
ATOM 671 O O . ALA A 1 86 ? -2.508 13.047 -25.140 1.00 50.81 86 ALA A O 1
ATOM 672 N N . LEU A 1 87 ? -1.931 10.876 -25.024 1.00 50.94 87 LEU A N 1
ATOM 673 C CA . LEU A 1 87 ? -1.785 10.686 -26.477 1.00 50.94 87 LEU A CA 1
ATOM 674 C C . LEU A 1 87 ? -2.939 9.946 -27.178 1.00 50.94 87 LEU A C 1
ATOM 676 O O . LEU A 1 87 ? -2.968 9.972 -28.402 1.00 50.94 87 LEU A O 1
ATOM 680 N N . ASP A 1 88 ? -3.928 9.406 -26.458 1.00 49.09 88 ASP A N 1
ATOM 681 C CA . ASP A 1 88 ? -5.074 8.685 -27.059 1.00 49.09 88 ASP A CA 1
ATOM 682 C C . ASP A 1 88 ? -6.364 9.534 -27.108 1.00 49.09 88 ASP A C 1
ATOM 684 O O . ASP A 1 88 ? -7.470 9.064 -26.839 1.00 49.09 88 ASP A O 1
ATOM 688 N N . SER A 1 89 ? -6.247 10.819 -27.457 1.00 46.06 89 SER A N 1
ATOM 689 C CA . SER A 1 89 ? -7.404 11.582 -27.944 1.00 46.06 89 SER A CA 1
ATOM 690 C C . SER A 1 89 ? -7.477 11.432 -29.463 1.00 46.06 89 SER A C 1
ATOM 692 O O . SER A 1 89 ? -7.124 12.361 -30.190 1.00 46.06 89 SER A O 1
ATOM 694 N N . ASP A 1 90 ? -7.920 10.259 -29.921 1.00 55.81 90 ASP A N 1
ATOM 695 C CA . ASP A 1 90 ? -8.311 10.000 -31.310 1.00 55.81 90 ASP A CA 1
ATOM 696 C C . ASP A 1 90 ? -9.368 11.029 -31.743 1.00 55.81 90 ASP A C 1
ATOM 698 O O . ASP A 1 90 ? -10.549 10.944 -31.399 1.00 55.81 90 ASP A O 1
ATOM 702 N N . SER A 1 91 ? -8.922 12.050 -32.472 1.00 44.97 91 SER A N 1
ATOM 703 C CA . SER A 1 91 ? -9.792 12.933 -33.237 1.00 44.97 91 SER A CA 1
ATOM 704 C C . SER A 1 91 ? -9.968 12.296 -34.611 1.00 44.97 91 SER A C 1
ATOM 706 O O . SER A 1 91 ? -9.184 12.561 -35.521 1.00 44.97 91 SER A O 1
ATOM 708 N N . ASP A 1 92 ? -10.973 11.428 -34.734 1.00 55.28 92 ASP A N 1
ATOM 709 C CA . ASP A 1 92 ? -11.522 10.994 -36.020 1.00 55.28 92 ASP A CA 1
ATOM 710 C C . ASP A 1 92 ? -12.130 12.221 -36.727 1.00 55.28 92 ASP A C 1
ATOM 712 O O . ASP A 1 92 ? -13.304 12.555 -36.552 1.00 55.28 92 ASP A O 1
ATOM 716 N N . GLU A 1 93 ? -11.308 12.943 -37.491 1.00 50.19 93 GLU A N 1
ATOM 717 C CA . GLU A 1 93 ? -11.786 13.893 -38.494 1.00 50.19 93 GLU A CA 1
ATOM 718 C C . GLU A 1 93 ? -12.117 13.110 -39.775 1.00 50.19 93 GLU A C 1
ATOM 720 O O . GLU A 1 93 ? -11.244 12.749 -40.564 1.00 50.19 93 GLU A O 1
ATOM 725 N N . ASP A 1 94 ? -13.410 12.809 -39.919 1.00 55.72 94 ASP A N 1
ATOM 726 C CA . ASP A 1 94 ? -14.077 12.377 -41.151 1.00 55.72 94 ASP A CA 1
ATOM 727 C C . ASP A 1 94 ? -13.885 13.463 -42.230 1.00 55.72 94 ASP A C 1
ATOM 729 O O . ASP A 1 94 ? -14.647 14.430 -42.297 1.00 55.72 94 ASP A O 1
ATOM 733 N N . ASP A 1 95 ? -12.867 13.316 -43.079 1.00 54.25 95 ASP A N 1
ATOM 734 C CA . ASP A 1 95 ? -12.782 14.048 -44.347 1.00 54.25 95 ASP A CA 1
ATOM 735 C C . ASP A 1 95 ? -13.373 13.172 -45.462 1.00 54.25 95 ASP A C 1
ATOM 737 O O . ASP A 1 95 ? -12.707 12.347 -46.099 1.00 54.25 95 ASP A O 1
ATOM 741 N N . GLU A 1 96 ? -14.679 13.351 -45.668 1.00 58.50 96 GLU A N 1
ATOM 742 C CA . GLU A 1 96 ? -15.361 13.005 -46.910 1.00 58.50 96 GLU A CA 1
ATOM 743 C C . GLU A 1 96 ? -14.763 13.845 -48.049 1.00 58.50 96 GLU A C 1
ATOM 745 O O . GLU A 1 96 ? -14.994 15.053 -48.100 1.00 58.50 96 GLU A O 1
ATOM 750 N N . ASP A 1 97 ? -14.061 13.222 -49.001 1.00 52.16 97 ASP A N 1
ATOM 751 C CA . ASP A 1 97 ? -13.875 13.851 -50.311 1.00 52.16 97 ASP A CA 1
ATOM 752 C C . ASP A 1 97 ? -14.127 12.869 -51.466 1.00 52.16 97 ASP A C 1
ATOM 754 O O . ASP A 1 97 ? -13.476 11.833 -51.644 1.00 52.16 97 ASP A O 1
ATOM 758 N N . ASP A 1 98 ? -15.170 13.228 -52.206 1.00 52.09 98 ASP A N 1
ATOM 759 C CA . ASP A 1 98 ? -15.695 12.654 -53.434 1.00 52.09 98 ASP A CA 1
ATOM 760 C C . ASP A 1 98 ? -14.770 13.033 -54.589 1.00 52.09 98 ASP A C 1
ATOM 762 O O . ASP A 1 98 ? -14.618 14.213 -54.889 1.00 52.09 98 ASP A O 1
ATOM 766 N N . ASP A 1 99 ? -14.216 12.049 -55.305 1.00 48.69 99 ASP A N 1
ATOM 767 C CA . ASP A 1 99 ? -13.930 12.307 -56.712 1.00 48.69 99 ASP A CA 1
ATOM 768 C C . ASP A 1 99 ? -14.087 11.081 -57.618 1.00 48.69 99 ASP A C 1
ATOM 770 O O . ASP A 1 99 ? -13.438 10.033 -57.530 1.00 48.69 99 ASP A O 1
ATOM 774 N N . SER A 1 100 ? -15.025 11.267 -58.533 1.00 48.91 100 SER A N 1
ATOM 775 C CA . SER A 1 100 ? -15.534 10.339 -59.521 1.00 48.91 100 SER A CA 1
ATOM 776 C C . SER A 1 100 ? -14.640 10.278 -60.765 1.00 48.91 100 SER A C 1
ATOM 778 O O . SER A 1 100 ? -14.685 11.200 -61.571 1.00 48.91 100 SER A O 1
ATOM 780 N N . ALA A 1 101 ? -13.940 9.165 -61.035 1.00 46.78 101 ALA A N 1
ATOM 781 C CA . ALA A 1 101 ? -13.510 8.807 -62.403 1.00 46.78 101 ALA A CA 1
ATOM 782 C C . ALA A 1 101 ? -12.915 7.386 -62.526 1.00 46.78 101 ALA A C 1
ATOM 784 O O . ALA A 1 101 ? -11.721 7.205 -62.353 1.00 46.78 101 ALA A O 1
ATOM 785 N N . GLU A 1 102 ? -13.716 6.381 -62.907 1.00 46.84 102 GLU A N 1
ATOM 786 C CA . GLU A 1 102 ? -13.455 5.550 -64.108 1.00 46.84 102 GLU A CA 1
ATOM 787 C C . GLU A 1 102 ? -14.508 4.436 -64.258 1.00 46.84 102 GLU A C 1
ATOM 789 O O . GLU A 1 102 ? -14.359 3.277 -63.864 1.00 46.84 102 GLU A O 1
ATOM 794 N N . GLN A 1 103 ? -15.605 4.786 -64.926 1.00 49.59 103 GLN A N 1
ATOM 795 C CA . GLN A 1 103 ? -16.460 3.814 -65.594 1.00 49.59 103 GLN A CA 1
ATOM 796 C C . GLN A 1 103 ? -15.719 3.235 -66.813 1.00 49.59 103 GLN A C 1
ATOM 798 O O . GLN A 1 103 ? -15.789 3.843 -67.873 1.00 49.59 103 GLN A O 1
ATOM 803 N N . ASN A 1 104 ? -15.051 2.074 -66.719 1.00 50.19 104 ASN A N 1
ATOM 804 C CA . ASN A 1 104 ? -14.979 1.087 -67.824 1.00 50.19 104 ASN A CA 1
ATOM 805 C C . ASN A 1 104 ? -14.068 -0.119 -67.536 1.00 50.19 104 ASN A C 1
ATOM 807 O O . ASN A 1 104 ? -12.967 -0.206 -68.069 1.00 50.19 104 ASN A O 1
A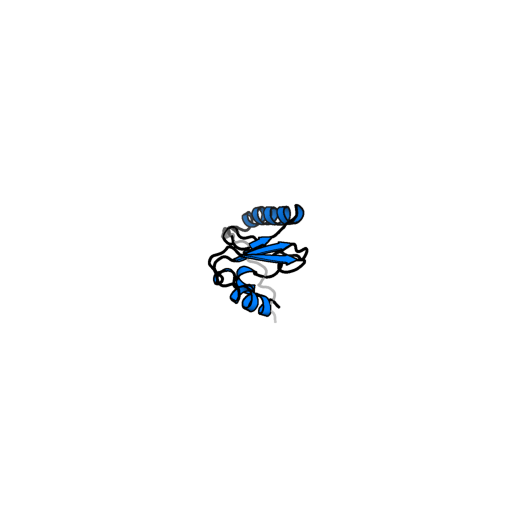TOM 811 N N . ARG A 1 105 ? -14.538 -1.132 -66.793 1.00 47.44 105 ARG A N 1
ATOM 812 C CA . ARG A 1 105 ? -14.019 -2.516 -66.969 1.00 47.44 105 ARG A CA 1
ATOM 813 C C . ARG A 1 105 ? -14.906 -3.640 -66.424 1.00 47.44 105 ARG A C 1
ATOM 815 O O . ARG A 1 105 ? -14.455 -4.769 -66.294 1.00 47.44 105 ARG A O 1
ATOM 822 N N . ALA A 1 106 ? -16.194 -3.380 -66.191 1.00 47.75 106 ALA A N 1
ATOM 823 C CA . ALA A 1 106 ? -17.149 -4.379 -65.692 1.00 47.75 106 ALA A CA 1
ATOM 824 C C . ALA A 1 106 ? -18.273 -4.720 -66.696 1.00 47.75 106 ALA A C 1
ATOM 826 O O . ALA A 1 106 ? -19.405 -4.995 -66.306 1.00 47.75 106 ALA A O 1
ATOM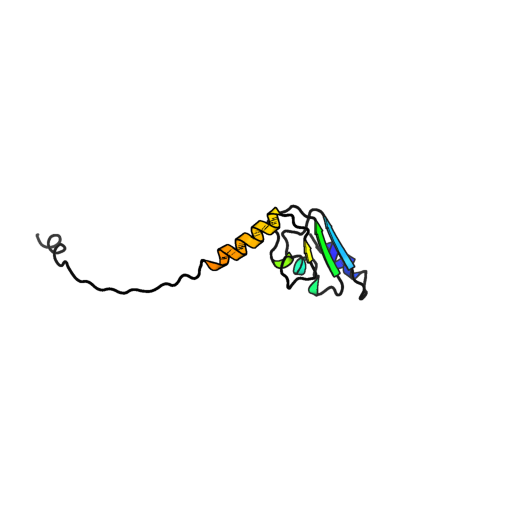 827 N N . ARG A 1 107 ? -17.987 -4.707 -68.009 1.00 53.16 107 ARG A N 1
ATOM 828 C CA . ARG A 1 107 ? -18.950 -5.107 -69.063 1.00 53.16 107 ARG A CA 1
ATOM 829 C C . ARG A 1 107 ? -18.473 -6.220 -70.007 1.00 53.16 107 ARG A C 1
ATOM 831 O O . ARG A 1 107 ? -19.113 -6.446 -71.026 1.00 53.16 107 ARG A O 1
ATOM 838 N N . GLN A 1 108 ? -17.415 -6.963 -69.668 1.00 53.31 108 GLN A N 1
ATOM 839 C CA . GLN A 1 108 ? -16.904 -8.049 -70.528 1.00 53.31 108 GLN A CA 1
ATOM 840 C C . GLN A 1 108 ? -16.847 -9.445 -69.884 1.00 53.31 108 GLN A C 1
ATOM 842 O O . GLN A 1 108 ? -16.182 -10.325 -70.411 1.00 53.31 108 GLN A O 1
ATOM 847 N N . ALA A 1 109 ? -17.574 -9.693 -68.787 1.00 54.22 109 ALA A N 1
ATOM 848 C CA . ALA A 1 109 ? -17.583 -11.017 -68.142 1.00 54.22 109 ALA A CA 1
ATOM 849 C C . ALA A 1 109 ? -18.940 -11.745 -68.141 1.00 54.22 109 ALA A C 1
ATOM 851 O O . ALA A 1 109 ? -19.018 -12.871 -67.658 1.00 54.22 109 ALA A O 1
ATOM 852 N N . ARG A 1 110 ? -20.029 -11.151 -68.656 1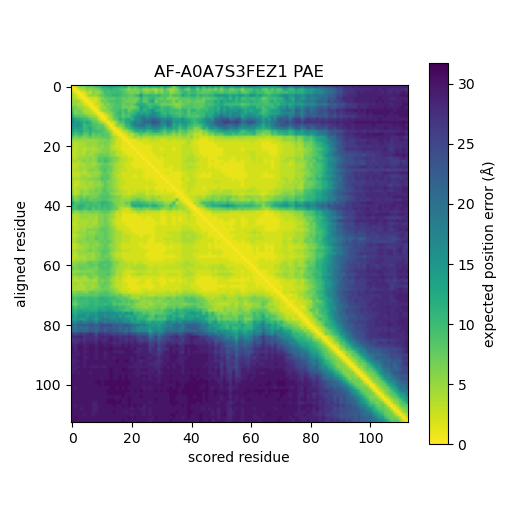.00 54.34 110 ARG A N 1
ATOM 853 C CA . ARG A 1 110 ? -21.362 -11.787 -68.627 1.00 54.34 110 ARG A CA 1
ATOM 854 C C . ARG A 1 110 ? -22.251 -11.370 -69.800 1.00 54.34 110 ARG A C 1
ATOM 856 O O . ARG A 1 110 ? -23.220 -10.651 -69.582 1.00 54.34 110 ARG A O 1
ATOM 863 N N . ARG A 1 111 ? -21.915 -11.791 -71.029 1.00 48.50 111 ARG A N 1
ATOM 864 C CA . ARG A 1 111 ? -22.856 -11.975 -72.165 1.00 48.50 111 ARG A CA 1
ATOM 865 C C . ARG A 1 111 ? -22.120 -12.395 -73.447 1.00 48.50 111 ARG A C 1
ATOM 867 O O . ARG A 1 111 ? -21.812 -11.559 -74.284 1.00 48.50 111 ARG A O 1
ATOM 874 N N . ALA A 1 112 ? -21.834 -13.689 -73.533 1.00 40.84 112 ALA A N 1
ATOM 875 C CA . ALA A 1 112 ? -21.684 -14.530 -74.729 1.00 40.84 112 ALA A CA 1
ATOM 876 C C . ALA A 1 112 ? -21.142 -15.870 -74.184 1.00 40.84 112 ALA A C 1
ATOM 878 O O . ALA A 1 112 ? -20.045 -15.891 -73.633 1.00 40.84 112 ALA A O 1
ATOM 879 N N . GLY A 1 113 ? -21.897 -16.966 -74.106 1.00 42.22 113 GLY A N 1
ATOM 880 C CA . GLY A 1 113 ? -23.010 -17.323 -74.982 1.00 42.22 113 GLY A CA 1
ATOM 881 C C . GLY A 1 113 ? -22.442 -17.700 -76.331 1.00 42.22 113 GLY A C 1
ATOM 882 O O . GLY A 1 113 ? -22.164 -16.747 -77.086 1.00 42.22 113 GLY A O 1
#

Mean predicted aligned error: 14.77 Å

Organism: NCBI:txid676789

Nearest PDB structures (foldseek):
  5i6d-assembly2_D  TM=5.044E-01  e=3.298E+00  Mycobacterium tuberculosis
  5i7o-assembly1_A  TM=4.551E-01  e=2.528E+00  Mycobacterium tuberculosis
  3dki-assembly1_B  TM=4.399E-01  e=2.887E+00  Mycobacterium tuberculosis
  5i7r-assembly1_A  TM=4.373E-01  e=4.304E+00  Mycobacterium tuberculosis
  4ofx-assembly1_A-2  TM=4.540E-01  e=4.600E+00  Coxiella burnetii RSA 493

Solvent-accessible surface area (backbone atoms only — not co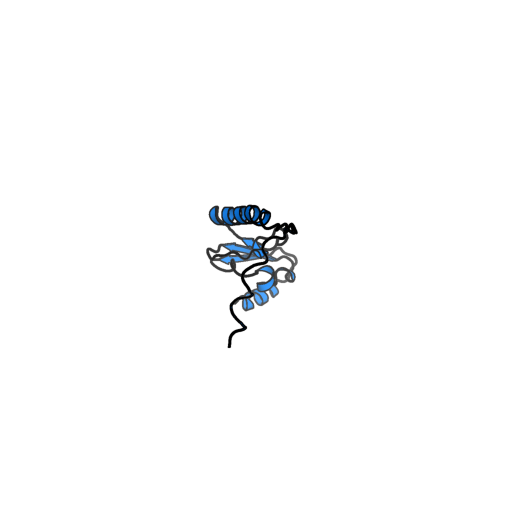mparable to full-atom values): 7355 Å² total; per-residue (Å²): 131,54,71,66,54,48,62,55,57,64,70,64,77,56,86,58,79,38,82,46,80,34,74,74,39,65,38,60,44,58,50,57,69,64,56,40,37,82,80,40,68,42,44,36,39,39,31,46,38,85,61,77,68,60,26,65,66,39,69,34,88,86,34,84,44,39,46,66,62,73,55,76,64,61,54,45,58,54,54,52,50,64,64,58,71,72,70,78,74,83,76,86,76,86,77,87,78,91,81,93,84,81,96,80,85,91,83,83,88,84,90,74,134

Radius of gyration: 28.76 Å; Cα contacts (8 Å, |Δi|>4): 118; chains: 1; bounding box: 36×31×95 Å

Foldseek 3Di:
DCVVLLVVLVVVDDLEAAEDEAEQDDQQDLCCVSNVLVVRHRAAYEYDHDDDDGDVNLVDPVCPRHDYDDDPVNVVVVVVVVVVVVPPPPPPPPDDDDDDDDPDDPPPPDDDD

InterPro domains:
  IPR003874 CDC45 [PF02724] (1-104)
  IPR003874 CDC45 [PTHR10507] (2-104)